Protein AF-A0A962HZ07-F1 (afdb_monomer_lite)

pLDDT: mean 70.17, std 19.63, range [40.97, 98.19]

Radius of gyration: 42.36 Å; chains: 1; bounding box: 83×50×117 Å

Secondary structure (DSSP, 8-state):
----------------------------------------EEE---TTS----EEEHHHHHHHHHTHHHHHHHHHHHHHHTT--TT------------

Foldseek 3Di:
DDDDDDDDDDDDDDDDDDDPPDDCDDPPDDDPVPVPPPQDWDFDADPVGDGPDIDTPVRVVVCVVCVVVVVVVVVVVCVVVVHDPVDPPPPPPDDDDD

Structure (mmCIF, N/CA/C/O backbone):
data_AF-A0A962HZ07-F1
#
_entry.id   AF-A0A962HZ07-F1
#
loop_
_atom_site.group_PDB
_atom_site.id
_atom_site.type_symbol
_atom_site.label_atom_id
_atom_site.label_alt_id
_atom_site.label_comp_id
_atom_site.label_asym_id
_atom_site.label_entity_id
_atom_site.label_seq_id
_atom_site.pdbx_PDB_ins_code
_atom_site.Cartn_x
_atom_site.Cartn_y
_atom_site.Cartn_z
_atom_site.occupancy
_atom_site.B_iso_or_equiv
_atom_site.auth_seq_id
_atom_site.auth_comp_id
_atom_site.auth_asym_id
_atom_site.auth_atom_id
_atom_site.pdbx_PDB_model_num
ATOM 1 N N . MET A 1 1 ? 65.338 -41.522 -84.057 1.00 45.75 1 MET A N 1
ATOM 2 C CA . MET A 1 1 ? 66.277 -40.686 -83.275 1.00 45.75 1 MET A CA 1
ATOM 3 C C . MET A 1 1 ? 66.265 -39.281 -83.868 1.00 45.75 1 MET A C 1
ATOM 5 O O . MET A 1 1 ? 66.228 -39.186 -85.087 1.00 45.75 1 MET A O 1
ATOM 9 N N . ARG A 1 2 ? 66.318 -38.250 -83.011 1.00 40.97 2 ARG A N 1
ATOM 10 C CA . ARG A 1 2 ? 66.306 -36.794 -83.286 1.00 40.97 2 ARG A CA 1
ATOM 11 C C . ARG A 1 2 ? 64.917 -36.135 -83.399 1.00 40.97 2 ARG A C 1
ATOM 13 O O . ARG A 1 2 ? 64.199 -36.285 -84.378 1.00 40.97 2 ARG A O 1
ATOM 20 N N . VAL A 1 3 ? 64.606 -35.368 -82.351 1.00 46.06 3 VAL A N 1
ATOM 21 C CA . VAL A 1 3 ? 63.615 -34.286 -82.314 1.00 46.06 3 VAL A CA 1
ATOM 22 C C . VAL A 1 3 ? 64.109 -33.133 -83.194 1.00 46.06 3 VAL A C 1
ATOM 24 O O . VAL A 1 3 ? 65.303 -32.826 -83.203 1.00 46.06 3 VAL A O 1
ATOM 27 N N . SER A 1 4 ? 63.207 -32.464 -83.903 1.00 43.34 4 SER A N 1
ATOM 28 C CA . SER A 1 4 ? 63.395 -31.082 -84.353 1.00 43.34 4 SER A CA 1
ATOM 29 C C . SER A 1 4 ? 62.034 -30.397 -84.376 1.00 43.34 4 SER A C 1
ATOM 31 O O . SER A 1 4 ? 61.094 -30.875 -85.004 1.00 43.34 4 SER A O 1
ATOM 33 N N . ALA A 1 5 ? 61.952 -29.326 -83.595 1.00 53.78 5 ALA A N 1
ATOM 34 C CA . ALA A 1 5 ? 60.784 -28.502 -83.344 1.00 53.78 5 ALA A CA 1
ATOM 35 C C . ALA A 1 5 ? 60.473 -27.564 -84.521 1.00 53.78 5 ALA A C 1
ATOM 37 O O . ALA A 1 5 ? 61.398 -27.076 -85.170 1.00 53.78 5 ALA A O 1
ATOM 38 N N . ARG A 1 6 ? 59.183 -27.270 -84.725 1.00 46.69 6 ARG A N 1
ATOM 39 C CA . ARG A 1 6 ? 58.628 -25.991 -85.211 1.00 46.69 6 ARG A CA 1
ATOM 40 C C . ARG A 1 6 ? 57.249 -25.850 -84.549 1.00 46.69 6 ARG A C 1
ATOM 42 O O . ARG A 1 6 ? 56.487 -26.808 -84.589 1.00 46.69 6 ARG A O 1
ATOM 49 N N . ASP A 1 7 ? 57.035 -24.898 -83.651 1.00 41.06 7 ASP A N 1
ATOM 50 C CA . ASP A 1 7 ? 56.865 -23.445 -83.834 1.00 41.06 7 ASP A CA 1
ATOM 51 C C . ASP A 1 7 ? 55.369 -23.077 -83.928 1.00 41.06 7 ASP A C 1
ATOM 53 O O . ASP A 1 7 ? 54.685 -23.430 -84.886 1.00 41.06 7 ASP A O 1
ATOM 57 N N . GLU A 1 8 ? 54.938 -22.382 -82.871 1.00 52.72 8 GLU A N 1
ATOM 58 C CA . GLU A 1 8 ? 53.783 -21.489 -82.701 1.00 52.72 8 GLU A CA 1
ATOM 59 C C . GLU A 1 8 ? 52.343 -22.012 -82.425 1.00 52.72 8 GLU A C 1
ATOM 61 O O . GLU A 1 8 ? 51.958 -23.124 -82.794 1.00 52.72 8 GLU A O 1
ATOM 66 N N . PRO A 1 9 ? 51.547 -21.212 -81.669 1.00 49.59 9 PRO A N 1
ATOM 67 C CA . PRO A 1 9 ? 50.542 -21.675 -80.724 1.00 49.59 9 PRO A CA 1
ATOM 68 C C . PRO A 1 9 ? 49.118 -21.301 -81.154 1.00 49.59 9 PRO A C 1
ATOM 70 O O . PRO A 1 9 ? 48.858 -20.225 -81.690 1.00 49.59 9 PRO A O 1
ATOM 73 N N . ILE A 1 10 ? 48.143 -22.140 -80.807 1.00 46.12 10 ILE A N 1
ATOM 74 C CA . ILE A 1 10 ? 46.727 -21.778 -80.938 1.00 46.12 10 ILE A CA 1
ATOM 75 C C . ILE A 1 10 ? 46.120 -21.433 -79.574 1.00 46.12 10 ILE A C 1
ATOM 77 O O . ILE A 1 10 ? 45.720 -22.286 -78.792 1.00 46.12 10 ILE A O 1
ATOM 81 N N . GLY A 1 11 ? 46.071 -20.126 -79.312 1.00 45.69 11 GLY A N 1
ATOM 82 C CA . GLY A 1 11 ? 44.942 -19.444 -78.679 1.00 45.69 11 GLY A CA 1
ATOM 83 C C . GLY A 1 11 ? 44.568 -19.808 -77.238 1.00 45.69 11 GLY A C 1
ATOM 84 O O . GLY A 1 11 ? 43.693 -20.635 -77.000 1.00 45.69 11 GLY A O 1
ATOM 85 N N . ARG A 1 12 ? 45.052 -19.012 -76.280 1.00 46.75 12 ARG A N 1
ATOM 86 C CA . ARG A 1 12 ? 44.226 -18.551 -75.150 1.00 46.75 12 ARG A CA 1
ATOM 87 C C . ARG A 1 12 ? 44.499 -17.075 -74.916 1.00 46.75 12 ARG A C 1
ATOM 89 O O . ARG A 1 12 ? 45.589 -16.697 -74.504 1.00 46.75 12 ARG A O 1
ATOM 96 N N . SER A 1 13 ? 43.502 -16.243 -75.201 1.00 42.19 13 SER A N 1
ATOM 97 C CA . SER A 1 13 ? 43.540 -14.823 -74.873 1.00 42.19 13 SER A CA 1
ATOM 98 C C . SER A 1 13 ? 43.461 -14.650 -73.355 1.00 42.19 13 SER A C 1
ATOM 100 O O . SER A 1 13 ? 42.442 -14.964 -72.737 1.00 42.19 13 SER A O 1
ATOM 102 N N . SER A 1 14 ? 44.526 -14.132 -72.759 1.00 45.66 14 SER A N 1
ATOM 103 C CA . SER A 1 14 ? 44.546 -13.666 -71.376 1.00 45.66 14 SER A CA 1
ATOM 104 C C . SER A 1 14 ? 44.068 -12.214 -71.345 1.00 45.66 14 SER A C 1
ATOM 106 O O . SER A 1 14 ? 44.811 -11.310 -71.716 1.00 45.66 14 SER A O 1
ATOM 108 N N . GLY A 1 15 ? 42.822 -11.984 -70.929 1.00 48.16 15 GLY A N 1
ATOM 109 C CA . GLY A 1 15 ? 42.358 -10.664 -70.494 1.00 48.16 15 GLY A CA 1
ATOM 110 C C . GLY A 1 15 ? 42.753 -10.405 -69.029 1.00 48.16 15 GLY A C 1
ATOM 111 O O . GLY A 1 15 ? 42.844 -11.361 -68.254 1.00 48.16 15 GLY A O 1
ATOM 112 N N . PRO A 1 16 ? 43.012 -9.150 -68.623 1.00 53.22 16 PRO A N 1
ATOM 113 C CA . PRO A 1 16 ? 43.454 -8.828 -67.269 1.00 53.22 16 PRO A CA 1
ATOM 114 C C . PRO A 1 16 ? 42.314 -8.991 -66.252 1.00 53.22 16 PRO A C 1
ATOM 116 O O . PRO A 1 16 ? 41.295 -8.308 -66.332 1.00 53.22 16 PRO A O 1
ATOM 119 N N . TRP A 1 17 ? 42.504 -9.855 -65.250 1.00 51.59 17 TRP A N 1
ATOM 120 C CA . TRP A 1 17 ? 41.657 -9.891 -64.056 1.00 51.59 17 TRP A CA 1
ATOM 121 C C . TRP A 1 17 ? 41.950 -8.651 -63.205 1.00 51.59 17 TRP A C 1
ATOM 123 O O . TRP A 1 17 ? 42.863 -8.638 -62.377 1.00 51.59 17 TRP A O 1
ATOM 133 N N . THR A 1 18 ? 41.199 -7.575 -63.422 1.00 53.22 18 THR A N 1
ATOM 134 C CA . THR A 1 18 ? 41.160 -6.447 -62.494 1.00 53.22 18 THR A CA 1
ATOM 135 C C . THR A 1 18 ? 40.622 -6.925 -61.148 1.00 53.22 18 THR A C 1
ATOM 137 O O . THR A 1 18 ? 39.529 -7.478 -61.039 1.00 53.22 18 THR A O 1
ATOM 140 N N . ARG A 1 19 ? 41.410 -6.697 -60.092 1.00 53.53 19 ARG A N 1
ATOM 141 C CA . ARG A 1 19 ? 40.970 -6.828 -58.703 1.00 53.53 19 ARG A CA 1
ATOM 142 C C . ARG A 1 19 ? 39.868 -5.806 -58.433 1.00 53.53 19 ARG A C 1
ATOM 144 O O . ARG A 1 19 ? 40.163 -4.653 -58.136 1.00 53.53 19 ARG A O 1
ATOM 151 N N . SER A 1 20 ? 38.612 -6.236 -58.441 1.00 43.06 20 SER A N 1
ATOM 152 C CA . SER A 1 20 ? 37.588 -5.577 -57.633 1.00 43.06 20 SER A CA 1
ATOM 153 C C . SER A 1 20 ? 37.744 -6.069 -56.198 1.00 43.06 20 SER A C 1
ATOM 155 O O . SER A 1 20 ? 37.106 -7.024 -55.761 1.00 43.06 20 SER A O 1
ATOM 157 N N . ALA A 1 21 ? 38.639 -5.409 -55.464 1.00 53.16 21 ALA A N 1
ATOM 158 C CA . ALA A 1 21 ? 38.505 -5.312 -54.023 1.00 53.16 21 ALA A CA 1
ATOM 159 C C . ALA A 1 21 ? 37.155 -4.635 -53.739 1.00 53.16 21 ALA A C 1
ATOM 161 O O . ALA A 1 21 ? 36.950 -3.466 -54.048 1.00 53.16 21 ALA A O 1
ATOM 162 N N . GLY A 1 22 ? 36.214 -5.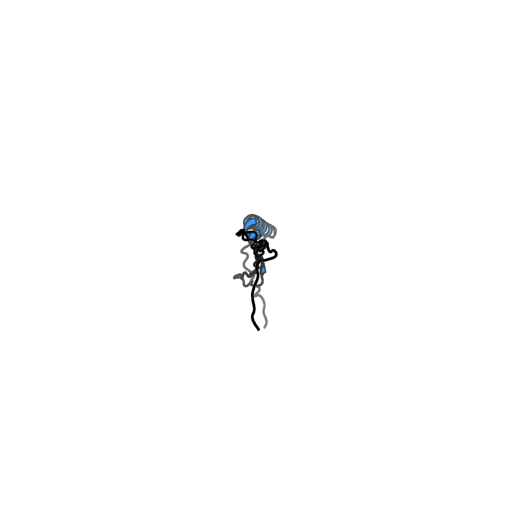406 -53.215 1.00 49.88 22 GLY A N 1
ATOM 163 C CA . GLY A 1 22 ? 34.887 -4.946 -52.839 1.00 49.88 22 GLY A CA 1
ATOM 164 C C . GLY A 1 22 ? 34.294 -6.004 -51.936 1.00 49.88 22 GLY A C 1
ATOM 165 O O . GLY A 1 22 ? 33.570 -6.881 -52.397 1.00 49.88 22 GLY A O 1
ATOM 166 N N . ALA A 1 23 ? 34.721 -5.979 -50.674 1.00 58.78 23 ALA A N 1
ATOM 167 C CA . ALA A 1 23 ? 34.314 -6.904 -49.632 1.00 58.78 23 ALA A CA 1
ATOM 168 C C . ALA A 1 23 ? 32.791 -7.081 -49.640 1.00 58.78 23 ALA A C 1
ATOM 170 O O . ALA A 1 23 ? 32.045 -6.200 -49.221 1.00 58.78 23 ALA A O 1
ATOM 171 N N . ARG A 1 24 ? 32.325 -8.236 -50.113 1.00 55.41 24 ARG A N 1
ATOM 172 C CA . ARG A 1 24 ? 30.948 -8.675 -49.917 1.00 55.41 24 ARG A CA 1
ATOM 173 C C . ARG A 1 24 ? 30.959 -9.676 -48.766 1.00 55.41 24 ARG A C 1
ATOM 175 O O . ARG A 1 24 ? 30.817 -10.876 -48.967 1.00 55.41 24 ARG A O 1
ATOM 182 N N . LEU A 1 25 ? 31.212 -9.164 -47.561 1.00 56.53 25 LEU A N 1
ATOM 183 C CA . LEU A 1 25 ? 30.909 -9.888 -46.330 1.00 56.53 25 LEU A CA 1
ATOM 184 C C . LEU A 1 25 ? 29.483 -9.532 -45.919 1.00 56.53 25 LEU A C 1
ATOM 186 O O . LEU A 1 25 ? 29.077 -8.372 -45.963 1.00 56.53 25 LEU A O 1
ATOM 190 N N . GLY A 1 26 ? 28.719 -10.591 -45.669 1.00 50.25 26 GLY A N 1
ATOM 191 C CA . GLY A 1 26 ? 27.269 -10.609 -45.646 1.00 50.25 26 GLY A CA 1
ATOM 192 C C . GLY A 1 26 ? 26.629 -9.633 -44.670 1.00 50.25 26 GLY A C 1
ATOM 193 O O . GLY A 1 26 ? 27.195 -9.248 -43.649 1.00 50.25 26 GLY A O 1
ATOM 194 N N . GLN A 1 27 ? 25.385 -9.291 -44.991 1.00 62.00 27 GLN A N 1
ATOM 195 C CA . GLN A 1 27 ? 24.453 -8.746 -44.020 1.00 62.00 27 GLN A CA 1
ATOM 196 C C . GLN A 1 27 ? 24.412 -9.684 -42.805 1.00 62.00 27 GLN A C 1
ATOM 198 O O . GLN A 1 27 ? 23.854 -10.778 -42.878 1.00 62.00 27 GLN A O 1
ATOM 203 N N . VAL A 1 28 ? 24.982 -9.257 -41.678 1.00 59.22 28 VAL A N 1
ATOM 204 C CA . VAL A 1 28 ? 24.566 -9.774 -40.374 1.00 59.22 28 VAL A CA 1
ATOM 205 C C . VAL A 1 28 ? 23.226 -9.117 -40.083 1.00 59.22 28 VAL A C 1
ATOM 207 O O . VAL A 1 28 ? 23.127 -8.018 -39.543 1.00 59.22 28 VAL A O 1
ATOM 210 N N . ALA A 1 29 ? 22.175 -9.791 -40.536 1.00 59.47 29 ALA A N 1
ATOM 211 C CA . ALA A 1 29 ? 20.836 -9.562 -40.052 1.00 59.47 29 ALA A CA 1
ATOM 212 C C . ALA A 1 29 ? 20.781 -9.938 -38.564 1.00 59.47 29 ALA A C 1
ATOM 214 O O . ALA A 1 29 ? 21.145 -11.044 -38.174 1.00 59.47 29 ALA A O 1
ATOM 215 N N . GLY A 1 30 ? 20.302 -8.992 -37.758 1.00 57.66 30 GLY A N 1
ATOM 216 C CA . GLY A 1 30 ? 19.473 -9.257 -36.589 1.00 57.66 30 GLY A CA 1
ATOM 217 C C . GLY A 1 30 ? 20.037 -10.194 -35.524 1.00 57.66 30 GLY A C 1
ATOM 218 O O . GLY A 1 30 ? 19.720 -11.379 -35.484 1.00 57.66 30 GLY A O 1
ATOM 219 N N . ARG A 1 31 ? 20.672 -9.608 -34.512 1.00 59.38 31 ARG A N 1
ATOM 220 C CA . ARG A 1 31 ? 20.242 -9.881 -33.138 1.00 59.38 31 ARG A CA 1
ATOM 221 C C . ARG A 1 31 ? 20.519 -8.652 -32.290 1.00 59.38 31 ARG A C 1
ATOM 223 O O . ARG A 1 31 ? 21.504 -8.582 -31.566 1.00 59.38 31 ARG A O 1
ATOM 230 N N . HIS A 1 32 ? 19.616 -7.675 -32.361 1.00 58.44 32 HIS A N 1
ATOM 231 C CA . HIS A 1 32 ? 19.340 -6.923 -31.147 1.00 58.44 32 HIS A CA 1
ATOM 232 C C . HIS A 1 32 ? 18.934 -7.987 -30.124 1.00 58.44 32 HIS A C 1
ATOM 234 O O . HIS A 1 32 ? 17.864 -8.592 -30.219 1.00 58.44 32 HIS A O 1
ATOM 240 N N . SER A 1 33 ? 19.835 -8.314 -29.204 1.00 55.81 33 SER A N 1
ATOM 241 C CA . SER A 1 33 ? 19.472 -9.043 -27.999 1.00 55.81 33 SER A CA 1
ATOM 242 C C . SER A 1 33 ? 18.562 -8.111 -27.206 1.00 55.81 33 SER A C 1
ATOM 244 O O . SER A 1 33 ? 18.988 -7.442 -26.274 1.00 55.81 33 SER A O 1
ATOM 246 N N . GLY A 1 34 ? 17.307 -8.000 -27.644 1.00 58.94 34 GLY A N 1
ATOM 247 C CA . GLY A 1 34 ? 16.222 -7.455 -26.861 1.00 58.94 34 GLY A CA 1
ATOM 248 C C . GLY A 1 34 ? 16.005 -8.455 -25.749 1.00 58.94 34 GLY A C 1
ATOM 249 O O . GLY A 1 34 ? 15.209 -9.379 -25.891 1.00 58.94 34 GLY A O 1
ATOM 250 N N . HIS A 1 35 ? 16.791 -8.334 -24.681 1.00 57.62 35 HIS A N 1
ATOM 251 C CA . HIS A 1 35 ? 16.459 -9.004 -23.444 1.00 57.62 35 HIS A CA 1
ATOM 252 C C . HIS A 1 35 ? 15.045 -8.514 -23.093 1.00 57.62 35 HIS A C 1
ATOM 254 O O . HIS A 1 35 ? 14.856 -7.299 -22.970 1.00 57.62 35 HIS A O 1
ATOM 260 N N . PRO A 1 36 ? 14.036 -9.397 -22.990 1.00 58.88 36 PRO A N 1
ATOM 261 C CA . PRO A 1 36 ? 12.693 -8.971 -22.603 1.00 58.88 36 PRO A CA 1
ATOM 262 C C . PRO A 1 36 ? 12.800 -8.225 -21.265 1.00 58.88 36 PRO A C 1
ATOM 264 O O . PRO A 1 36 ? 13.630 -8.634 -20.449 1.00 58.88 36 PRO A O 1
ATOM 267 N N . PRO A 1 37 ? 12.050 -7.136 -21.006 1.00 59.78 37 PRO A N 1
ATOM 268 C CA . PRO A 1 37 ? 12.141 -6.448 -19.724 1.00 59.78 37 PRO A CA 1
ATOM 269 C C . PRO A 1 37 ? 11.879 -7.488 -18.640 1.00 59.78 37 PRO A C 1
ATOM 271 O O . PRO A 1 37 ? 10.815 -8.104 -18.582 1.00 59.78 37 PRO A O 1
ATOM 274 N N . HIS A 1 38 ? 12.913 -7.786 -17.863 1.00 58.47 38 HIS A N 1
ATOM 275 C CA . HIS A 1 38 ? 12.866 -8.825 -16.856 1.00 58.47 38 HIS A CA 1
ATOM 276 C C . HIS A 1 38 ? 11.829 -8.391 -15.827 1.00 58.47 38 HIS A C 1
ATOM 278 O O . HIS A 1 38 ? 12.070 -7.499 -15.015 1.00 58.47 38 HIS A O 1
ATOM 284 N N . ARG A 1 39 ? 10.649 -9.009 -15.874 1.00 64.44 39 ARG A N 1
ATOM 285 C CA . ARG A 1 39 ? 9.609 -8.832 -14.867 1.00 64.44 39 ARG A CA 1
ATOM 286 C C . ARG A 1 39 ? 10.034 -9.597 -13.622 1.00 64.44 39 ARG A C 1
ATOM 288 O O . ARG A 1 39 ? 9.591 -10.711 -13.369 1.00 64.44 39 ARG A O 1
ATOM 295 N N . GLN A 1 40 ? 10.981 -9.016 -12.899 1.00 70.38 40 GLN A N 1
ATOM 296 C CA . GLN A 1 40 ? 11.534 -9.599 -11.688 1.00 70.38 40 GLN A CA 1
ATOM 297 C C . GLN A 1 40 ? 10.436 -9.636 -10.620 1.00 70.38 40 GLN A C 1
ATOM 299 O O . GLN A 1 40 ? 9.805 -8.616 -10.320 1.00 70.38 40 GLN A O 1
ATOM 304 N N . LEU A 1 41 ? 10.200 -10.822 -10.066 1.00 69.19 41 LEU A N 1
ATOM 305 C CA . LEU A 1 41 ? 9.365 -11.017 -8.8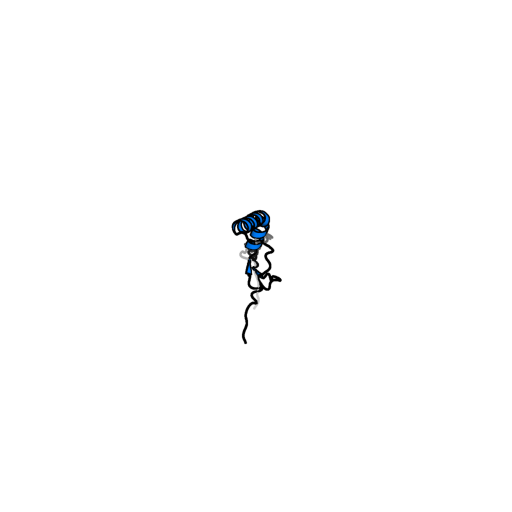88 1.00 69.19 41 LEU A CA 1
ATOM 306 C C . LEU A 1 41 ? 10.247 -10.817 -7.652 1.00 69.19 41 LEU A C 1
ATOM 308 O O . LEU A 1 41 ? 11.362 -11.333 -7.585 1.00 69.19 41 LEU A O 1
ATOM 312 N N . ARG A 1 42 ? 9.772 -10.036 -6.685 1.00 76.81 42 ARG A N 1
ATOM 313 C CA . ARG A 1 42 ? 10.464 -9.767 -5.424 1.00 76.81 42 ARG A CA 1
ATOM 314 C C . ARG A 1 42 ? 9.642 -10.340 -4.275 1.00 76.81 42 ARG A C 1
ATOM 316 O O . ARG A 1 42 ? 8.437 -10.110 -4.200 1.00 76.81 42 ARG A O 1
ATOM 323 N N . ARG A 1 43 ? 10.312 -11.069 -3.384 1.00 81.75 43 ARG A N 1
ATOM 324 C CA . ARG A 1 43 ? 9.773 -11.450 -2.077 1.00 81.75 43 ARG A CA 1
ATOM 325 C C . ARG A 1 43 ? 10.073 -10.316 -1.100 1.00 81.75 43 ARG A C 1
ATOM 327 O O . ARG A 1 43 ? 11.213 -9.857 -1.048 1.00 81.75 43 ARG A O 1
ATOM 334 N N . ILE A 1 44 ? 9.056 -9.858 -0.380 1.00 83.12 44 ILE A N 1
ATOM 335 C CA . ILE A 1 44 ? 9.183 -8.872 0.697 1.00 83.12 44 ILE A CA 1
ATOM 336 C C . ILE A 1 44 ? 8.790 -9.596 1.981 1.00 83.12 44 ILE A C 1
ATOM 338 O O . ILE A 1 44 ? 7.772 -10.285 1.998 1.00 83.12 44 ILE A O 1
ATOM 342 N N . VAL A 1 45 ? 9.631 -9.482 3.005 1.00 84.19 45 VAL A N 1
ATOM 343 C CA . VAL A 1 45 ? 9.372 -10.017 4.343 1.00 84.19 45 VAL A CA 1
ATOM 344 C C . VAL A 1 45 ? 9.051 -8.833 5.238 1.00 84.19 45 VAL A C 1
ATOM 346 O O . VAL A 1 45 ? 9.830 -7.878 5.281 1.00 84.19 45 VAL A O 1
ATOM 349 N N . PHE A 1 46 ? 7.902 -8.888 5.896 1.00 83.00 46 PHE A N 1
ATOM 350 C CA . PHE A 1 46 ? 7.458 -7.887 6.853 1.00 83.00 46 PHE A CA 1
ATOM 351 C C . PHE A 1 46 ? 7.858 -8.311 8.270 1.00 83.00 46 PHE A C 1
ATOM 353 O O . PHE A 1 46 ? 8.039 -9.493 8.566 1.00 83.00 46 PHE A O 1
ATOM 360 N N . ASP A 1 47 ? 8.043 -7.328 9.139 1.00 82.06 47 ASP A N 1
ATOM 361 C CA . ASP A 1 47 ? 8.424 -7.500 10.541 1.00 82.06 47 ASP A CA 1
ATOM 362 C C . ASP A 1 47 ? 7.277 -8.018 11.423 1.00 82.06 47 ASP A C 1
ATOM 364 O O . ASP A 1 47 ? 7.529 -8.569 12.491 1.00 82.06 47 ASP A O 1
ATOM 368 N N . ASP A 1 48 ? 6.036 -7.930 10.945 1.00 81.19 48 ASP A N 1
ATOM 369 C CA . ASP A 1 48 ? 4.839 -8.507 11.570 1.00 81.19 48 ASP A CA 1
ATOM 370 C C . ASP A 1 48 ? 4.689 -10.030 11.349 1.00 81.19 48 ASP A C 1
ATOM 372 O O . ASP A 1 48 ? 3.675 -10.624 11.717 1.00 81.19 48 ASP A O 1
ATOM 376 N N . GLY A 1 49 ? 5.704 -10.670 10.758 1.00 76.62 49 GLY A N 1
ATOM 377 C CA . GLY A 1 49 ? 5.746 -12.109 10.502 1.00 76.62 49 GLY A CA 1
ATOM 378 C C . GLY A 1 49 ? 5.180 -12.533 9.145 1.00 76.62 49 GLY A C 1
ATOM 379 O O . GLY A 1 49 ? 5.239 -13.719 8.819 1.00 76.62 49 GLY A O 1
ATOM 380 N N . HIS A 1 50 ? 4.678 -11.608 8.317 1.00 83.06 50 HIS A N 1
ATOM 381 C CA . HIS A 1 50 ? 4.226 -11.947 6.968 1.00 83.06 50 HIS A CA 1
ATOM 382 C C . HIS A 1 50 ? 5.408 -12.101 5.998 1.00 83.06 50 HIS A C 1
ATOM 384 O O . HIS A 1 50 ? 6.093 -11.140 5.644 1.00 83.06 50 HIS A O 1
A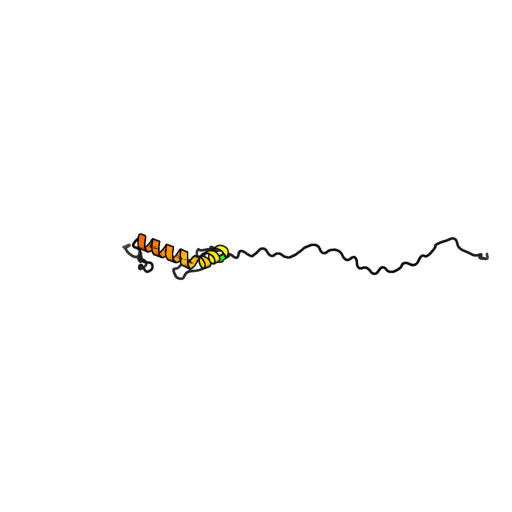TOM 390 N N . ASP A 1 51 ? 5.617 -13.317 5.491 1.00 80.00 51 ASP A N 1
ATOM 391 C CA . ASP A 1 51 ? 6.699 -13.643 4.551 1.00 80.00 51 ASP A CA 1
ATOM 392 C C . ASP A 1 51 ? 6.211 -14.308 3.246 1.00 80.00 51 ASP A C 1
ATOM 394 O O . ASP A 1 51 ? 7.018 -14.753 2.421 1.00 80.00 51 ASP A O 1
ATOM 398 N N . THR A 1 52 ? 4.895 -14.377 3.035 1.00 74.88 52 THR A N 1
ATOM 399 C CA . THR A 1 52 ? 4.254 -15.191 1.985 1.00 74.88 52 THR A CA 1
ATOM 400 C C . THR A 1 52 ? 4.029 -14.457 0.658 1.00 74.88 52 THR A C 1
ATOM 402 O O . THR A 1 52 ? 3.680 -15.076 -0.348 1.00 74.88 52 THR A O 1
ATOM 405 N N . GLY A 1 53 ? 4.242 -13.139 0.615 1.00 79.19 53 GLY A N 1
ATOM 406 C CA . GLY A 1 53 ? 3.925 -12.309 -0.548 1.00 79.19 53 GLY A CA 1
ATOM 407 C C . GLY A 1 53 ? 4.959 -12.382 -1.679 1.00 79.19 53 GLY A C 1
ATOM 408 O O . GLY A 1 53 ? 6.139 -12.076 -1.488 1.00 79.19 53 GLY A O 1
ATOM 409 N N . ILE A 1 54 ? 4.502 -12.708 -2.895 1.00 82.94 54 ILE A N 1
ATOM 410 C CA . ILE A 1 54 ? 5.265 -12.517 -4.139 1.00 82.94 54 ILE A CA 1
ATOM 411 C C . ILE A 1 54 ? 4.756 -11.259 -4.838 1.00 82.94 54 ILE A C 1
ATOM 413 O O . ILE A 1 54 ? 3.600 -11.191 -5.257 1.00 82.94 54 ILE A O 1
ATOM 417 N N . TYR A 1 55 ? 5.638 -10.282 -5.033 1.00 84.94 55 TYR A N 1
ATOM 418 C CA . TYR A 1 55 ? 5.291 -9.006 -5.649 1.00 84.94 55 TYR A CA 1
ATOM 419 C C . TYR A 1 55 ? 5.983 -8.845 -6.997 1.00 84.94 55 TYR A C 1
ATOM 421 O O . TYR A 1 55 ? 7.195 -9.005 -7.126 1.00 84.94 55 TYR A O 1
ATOM 429 N N . SER A 1 56 ? 5.213 -8.497 -8.026 1.00 88.81 56 SER A N 1
ATOM 430 C CA . SER A 1 56 ? 5.784 -8.112 -9.319 1.00 88.81 56 SER A CA 1
ATOM 431 C C . SER A 1 56 ? 6.219 -6.650 -9.324 1.00 88.81 56 SER A C 1
ATOM 433 O O . SER A 1 56 ? 5.618 -5.823 -8.633 1.00 88.81 56 SER A O 1
ATOM 435 N N . TRP A 1 57 ? 7.208 -6.313 -10.156 1.00 87.50 57 TRP A N 1
ATOM 436 C CA . TRP A 1 57 ? 7.630 -4.922 -10.331 1.00 87.50 57 TRP A CA 1
ATOM 437 C C . TRP A 1 57 ? 6.472 -3.992 -10.714 1.00 87.50 57 TRP A C 1
ATOM 439 O O . TRP A 1 57 ? 6.317 -2.945 -10.096 1.00 87.50 57 TRP A O 1
ATOM 449 N N . ASP A 1 58 ? 5.601 -4.394 -11.644 1.00 90.56 58 ASP A N 1
ATOM 450 C CA . ASP A 1 58 ? 4.443 -3.577 -12.039 1.00 90.56 58 ASP A CA 1
ATOM 451 C C . ASP A 1 58 ? 3.503 -3.298 -10.863 1.00 90.56 58 ASP A C 1
ATOM 453 O O . ASP A 1 58 ? 2.946 -2.209 -10.748 1.00 90.56 58 ASP A O 1
ATOM 457 N N . THR A 1 59 ? 3.332 -4.278 -9.969 1.00 90.44 59 THR A N 1
ATOM 458 C CA . THR A 1 59 ? 2.511 -4.111 -8.764 1.00 90.44 59 THR A CA 1
ATOM 459 C C . THR A 1 59 ? 3.140 -3.098 -7.819 1.00 90.44 59 THR A C 1
ATOM 461 O O . THR A 1 59 ? 2.457 -2.165 -7.410 1.00 90.44 59 THR A O 1
ATOM 464 N N . LEU A 1 60 ? 4.431 -3.242 -7.514 1.00 91.12 60 LEU A N 1
ATOM 465 C CA . LEU A 1 60 ? 5.144 -2.321 -6.626 1.00 91.12 60 LEU A CA 1
ATOM 466 C C . LEU A 1 60 ? 5.193 -0.905 -7.205 1.00 91.12 60 LEU A C 1
ATOM 468 O O . LEU A 1 60 ? 4.919 0.061 -6.499 1.00 91.12 60 LEU A O 1
ATOM 472 N N . TYR A 1 61 ? 5.464 -0.783 -8.503 1.00 92.81 61 TYR A N 1
ATOM 473 C CA . TYR A 1 61 ? 5.473 0.495 -9.202 1.00 92.81 61 TYR A CA 1
ATOM 474 C C . TYR A 1 61 ? 4.094 1.163 -9.175 1.00 92.81 61 TYR A C 1
ATOM 476 O O . TYR A 1 61 ? 3.987 2.341 -8.837 1.00 92.81 61 TYR A O 1
ATOM 484 N N . ARG A 1 62 ? 3.022 0.413 -9.463 1.00 94.56 62 ARG A N 1
ATOM 485 C CA . ARG A 1 62 ? 1.648 0.924 -9.383 1.00 94.56 62 ARG A CA 1
ATOM 486 C C . ARG A 1 62 ? 1.299 1.384 -7.968 1.00 94.56 62 ARG A C 1
ATOM 488 O O . ARG A 1 62 ? 0.788 2.486 -7.813 1.00 94.56 62 ARG A O 1
ATOM 495 N N . LEU A 1 63 ? 1.604 0.570 -6.955 1.00 94.81 63 LEU A N 1
ATOM 496 C CA . LEU A 1 63 ? 1.367 0.914 -5.550 1.00 94.81 63 LEU A CA 1
ATOM 497 C C . LEU A 1 63 ? 2.132 2.175 -5.139 1.00 94.81 63 LEU A C 1
ATOM 499 O O . LEU A 1 63 ? 1.561 3.023 -4.465 1.00 94.81 63 LEU A O 1
ATOM 503 N N . GLY A 1 64 ? 3.380 2.335 -5.591 1.00 95.25 64 GLY A N 1
ATOM 504 C CA . GLY A 1 64 ? 4.172 3.540 -5.343 1.00 95.25 64 GLY A CA 1
ATOM 505 C C . GLY A 1 64 ? 3.591 4.785 -6.016 1.00 95.25 64 GLY A C 1
ATOM 506 O O . GLY A 1 64 ? 3.464 5.823 -5.375 1.00 95.25 64 GLY A O 1
ATOM 507 N N . ARG A 1 65 ? 3.183 4.688 -7.289 1.00 97.94 65 ARG A N 1
ATOM 508 C CA . ARG A 1 65 ? 2.577 5.823 -8.008 1.00 97.94 65 ARG A CA 1
ATOM 509 C C . ARG A 1 65 ? 1.223 6.247 -7.448 1.00 97.94 65 ARG A C 1
ATOM 511 O O . ARG A 1 65 ? 0.903 7.427 -7.459 1.00 97.94 65 ARG A O 1
ATOM 518 N N . GLU A 1 66 ? 0.412 5.283 -7.030 1.00 98.19 66 GLU A N 1
ATOM 519 C CA . GLU A 1 66 ? -0.957 5.511 -6.554 1.00 98.19 66 GLU A CA 1
ATOM 520 C C . GLU A 1 66 ? -1.023 5.629 -5.025 1.00 98.19 66 GLU A C 1
ATOM 522 O O . GLU A 1 66 ? -2.116 5.664 -4.462 1.00 98.19 66 GLU A O 1
ATOM 527 N N . GLN A 1 67 ? 0.131 5.688 -4.351 1.00 97.19 67 GLN A N 1
ATOM 528 C CA . GLN A 1 67 ? 0.248 5.641 -2.896 1.00 97.19 67 GLN A CA 1
ATOM 529 C C . GLN A 1 67 ? -0.656 6.666 -2.215 1.00 97.19 67 GLN A C 1
ATOM 531 O O . GLN A 1 67 ? -1.424 6.292 -1.337 1.00 97.19 67 GLN A O 1
ATOM 536 N N . SER A 1 68 ? -0.623 7.928 -2.643 1.00 97.62 68 SER A N 1
ATOM 537 C CA . SER A 1 68 ? -1.362 8.995 -1.961 1.00 97.62 68 SER A CA 1
ATOM 538 C C . SER A 1 68 ? -2.877 8.809 -2.056 1.00 97.62 68 SER A C 1
ATOM 540 O O . SER A 1 68 ? -3.570 8.951 -1.052 1.00 97.62 68 SER A O 1
ATOM 542 N N . GLN A 1 69 ? -3.382 8.426 -3.234 1.00 97.88 69 GLN A N 1
ATOM 543 C CA . GLN A 1 69 ? -4.808 8.150 -3.427 1.00 97.88 69 GLN A CA 1
ATOM 544 C C . GLN A 1 69 ? -5.235 6.924 -2.621 1.00 97.88 69 GLN A C 1
ATOM 546 O O . GLN A 1 69 ? -6.148 7.000 -1.808 1.00 97.88 69 GLN A O 1
ATOM 551 N N . ARG A 1 70 ? -4.518 5.807 -2.782 1.00 96.88 70 ARG A N 1
ATOM 552 C CA . ARG A 1 70 ? -4.828 4.549 -2.089 1.00 96.88 70 ARG A CA 1
ATOM 553 C C . ARG A 1 70 ? -4.754 4.695 -0.575 1.00 96.88 70 ARG A C 1
ATOM 555 O O . ARG A 1 70 ? -5.518 4.055 0.139 1.00 96.88 70 ARG A O 1
ATOM 562 N N . TRP A 1 71 ? -3.840 5.528 -0.088 1.00 96.38 71 TRP A N 1
ATOM 563 C CA . TRP A 1 71 ? -3.719 5.826 1.330 1.00 96.38 71 TRP A CA 1
ATOM 564 C C . TRP A 1 71 ? -4.911 6.631 1.847 1.00 96.38 71 TRP A C 1
ATOM 566 O O . TRP A 1 71 ? -5.458 6.301 2.897 1.00 96.38 71 TRP A O 1
ATOM 576 N N . ALA A 1 72 ? -5.355 7.648 1.105 1.00 96.88 72 ALA A N 1
ATOM 577 C CA . ALA A 1 72 ? -6.553 8.405 1.454 1.00 96.88 72 ALA A CA 1
ATOM 578 C C . ALA A 1 72 ? -7.801 7.505 1.486 1.00 96.88 72 ALA A C 1
ATOM 580 O O . ALA A 1 72 ? -8.551 7.550 2.464 1.00 96.88 72 ALA A O 1
ATOM 581 N N . ASP A 1 73 ? -7.960 6.644 0.477 1.00 97.38 73 ASP A N 1
ATOM 582 C CA . ASP A 1 73 ? -9.062 5.680 0.380 1.00 97.38 73 ASP A CA 1
ATOM 583 C C . ASP A 1 73 ? -9.041 4.690 1.555 1.00 97.38 73 ASP A C 1
ATOM 585 O O . ASP A 1 73 ? -10.064 4.446 2.191 1.00 97.38 73 ASP A O 1
ATOM 589 N N . TYR A 1 74 ? -7.860 4.164 1.901 1.00 95.88 74 TYR A N 1
ATOM 590 C CA . TYR A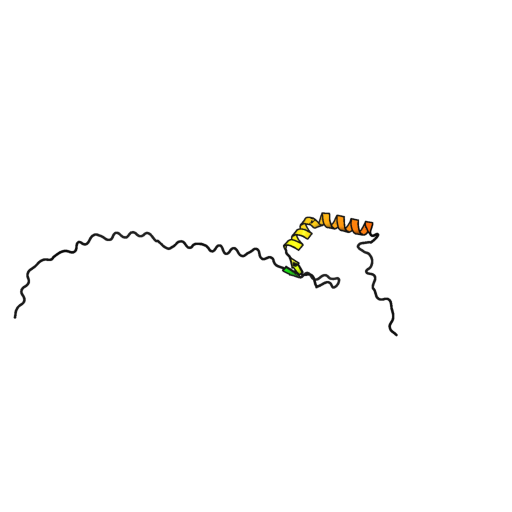 1 74 ? -7.676 3.279 3.053 1.00 95.88 74 TYR A CA 1
ATOM 591 C C . TYR A 1 74 ? -8.102 3.945 4.367 1.00 95.88 74 TYR A C 1
ATOM 593 O O . TYR A 1 74 ? -8.862 3.370 5.145 1.00 95.88 74 TYR A O 1
ATOM 601 N N . LEU A 1 75 ? -7.657 5.182 4.610 1.00 95.75 75 LEU A N 1
ATOM 602 C CA . LEU A 1 75 ? -8.031 5.920 5.816 1.00 95.75 75 LEU A CA 1
ATOM 603 C C . LEU A 1 75 ? -9.526 6.247 5.854 1.00 95.75 75 LEU A C 1
ATOM 605 O O . LEU A 1 75 ? -10.114 6.283 6.933 1.00 95.75 75 LEU A O 1
ATOM 609 N N . GLN A 1 76 ? -10.144 6.506 4.702 1.00 96.56 76 GLN A N 1
ATOM 610 C CA . GLN A 1 76 ? -11.587 6.689 4.620 1.00 96.56 76 GLN A CA 1
ATOM 611 C C . GLN A 1 76 ? -12.331 5.402 4.982 1.00 96.56 76 GLN A C 1
ATOM 613 O O . GLN A 1 76 ? -13.203 5.450 5.846 1.00 96.56 76 GLN A O 1
ATOM 618 N N . ALA A 1 77 ? -11.933 4.264 4.411 1.00 96.12 77 ALA A N 1
ATOM 619 C CA . ALA A 1 77 ? -12.529 2.968 4.718 1.00 96.12 77 ALA A CA 1
ATOM 620 C C . ALA A 1 77 ? -12.408 2.614 6.211 1.00 96.12 77 ALA A C 1
ATOM 622 O O . ALA A 1 77 ? -13.364 2.126 6.810 1.00 96.12 77 ALA A O 1
ATOM 623 N N . LEU A 1 78 ? -11.268 2.921 6.844 1.00 95.31 78 LEU A N 1
ATOM 624 C CA . LEU A 1 78 ? -11.105 2.755 8.292 1.00 95.31 78 LEU A CA 1
ATOM 625 C C . LEU A 1 78 ? -12.090 3.614 9.091 1.00 95.31 78 LEU A C 1
ATOM 627 O O . LEU A 1 78 ? -12.723 3.107 10.015 1.00 95.31 78 LEU A O 1
ATOM 631 N N . ARG A 1 79 ? -12.249 4.894 8.725 1.00 93.69 79 ARG A N 1
ATOM 632 C CA . ARG A 1 79 ? -13.200 5.797 9.394 1.00 93.69 79 ARG A CA 1
ATOM 633 C C . ARG A 1 79 ? -14.637 5.305 9.259 1.00 93.69 79 ARG A C 1
ATOM 635 O O . ARG A 1 79 ? -15.365 5.311 10.244 1.00 93.69 79 ARG A O 1
ATOM 642 N N . GLU A 1 80 ? -15.030 4.874 8.065 1.00 95.62 80 GLU A N 1
ATOM 643 C CA . GLU A 1 80 ? -16.368 4.332 7.796 1.00 95.62 80 GLU A CA 1
ATOM 644 C C . GLU A 1 80 ? -16.626 3.037 8.576 1.00 95.62 80 GLU A C 1
ATOM 646 O O . GLU A 1 80 ? -17.728 2.826 9.075 1.00 95.62 80 GLU A O 1
ATOM 651 N N . ALA A 1 81 ? -15.596 2.208 8.754 1.00 94.62 81 ALA A N 1
ATOM 652 C CA . ALA A 1 81 ? -15.662 1.000 9.568 1.00 94.62 81 ALA A CA 1
ATOM 653 C C . ALA A 1 81 ? -15.543 1.259 11.085 1.00 94.62 81 ALA A C 1
ATOM 655 O O . ALA A 1 81 ? -15.602 0.307 11.862 1.00 94.62 81 ALA A O 1
ATOM 656 N N . GLY A 1 82 ? -15.332 2.508 11.520 1.00 93.00 82 GLY A N 1
ATOM 657 C CA . GLY A 1 82 ? -15.084 2.849 12.926 1.00 93.00 82 GLY A CA 1
ATOM 658 C C . GLY A 1 82 ? -13.789 2.251 13.495 1.00 93.00 82 GLY A C 1
ATOM 659 O O . GLY A 1 82 ? -13.658 2.117 14.709 1.00 93.00 82 GLY A O 1
ATOM 660 N N . GLN A 1 83 ? -12.843 1.867 12.634 1.00 91.88 83 GLN A N 1
ATOM 661 C CA . GLN A 1 83 ? -11.571 1.254 13.012 1.00 91.88 83 GLN A CA 1
ATOM 662 C C . GLN A 1 83 ? -10.438 2.286 13.038 1.00 91.88 83 GLN A C 1
ATOM 664 O O . GLN A 1 83 ? -10.497 3.335 12.394 1.00 91.88 83 GLN A O 1
ATOM 669 N N . SER A 1 84 ? -9.373 1.969 13.773 1.00 88.50 84 SER A N 1
ATOM 670 C CA . SER A 1 84 ? -8.136 2.752 13.792 1.00 88.50 84 SER A CA 1
ATOM 671 C C . SER A 1 84 ? -7.010 1.960 13.144 1.00 88.50 84 SER A C 1
ATOM 673 O O . SER A 1 84 ? -6.927 0.747 13.318 1.00 88.50 84 SER A O 1
ATOM 675 N N . ARG A 1 85 ? -6.114 2.654 12.436 1.00 88.50 85 ARG A N 1
ATOM 676 C CA . ARG A 1 85 ? -4.909 2.042 11.857 1.00 88.50 85 ARG A CA 1
ATOM 677 C C . ARG A 1 85 ? -4.030 1.418 12.940 1.00 88.50 85 ARG A C 1
ATOM 679 O O . ARG A 1 85 ? -3.489 0.341 12.740 1.00 88.50 85 ARG A O 1
ATOM 686 N N . ASP A 1 86 ? -3.906 2.116 14.063 1.00 83.38 86 ASP A N 1
ATOM 687 C CA . ASP A 1 86 ? -3.037 1.733 15.176 1.00 83.38 86 ASP A CA 1
ATOM 688 C C . ASP A 1 86 ? -3.832 0.988 16.256 1.00 83.38 86 ASP A C 1
ATOM 690 O O . ASP A 1 86 ? -3.472 1.029 17.433 1.00 83.38 86 ASP A O 1
ATOM 694 N N . ALA A 1 87 ? -4.959 0.361 15.885 1.00 74.31 87 ALA A N 1
ATOM 695 C CA . ALA A 1 87 ? -5.683 -0.487 16.816 1.00 74.31 87 ALA A CA 1
ATOM 696 C C . ALA A 1 87 ? -4.696 -1.534 17.352 1.00 74.31 87 ALA A C 1
ATOM 698 O O . ALA A 1 87 ? -4.002 -2.165 16.547 1.00 74.31 87 ALA A O 1
ATOM 699 N N . PRO A 1 88 ? -4.578 -1.688 18.684 1.00 68.25 88 PRO A N 1
ATOM 700 C C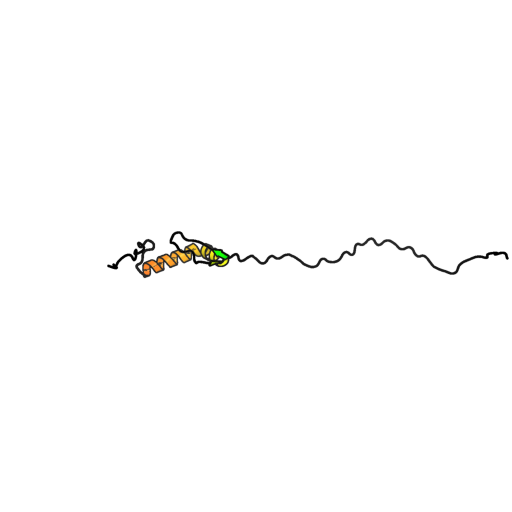A . PRO A 1 88 ? -3.707 -2.705 19.240 1.00 68.25 88 PRO A CA 1
ATOM 701 C C . PRO A 1 88 ? -4.123 -4.023 18.603 1.00 68.25 88 PRO A C 1
ATOM 703 O O . PRO A 1 88 ? -5.312 -4.356 18.622 1.00 68.25 88 PRO A O 1
ATOM 706 N N . ILE A 1 89 ? -3.165 -4.727 17.990 1.00 63.09 89 ILE A N 1
ATOM 707 C CA . ILE A 1 89 ? -3.387 -6.104 17.566 1.00 63.09 89 ILE A CA 1
ATOM 708 C C . ILE A 1 89 ? -4.005 -6.793 18.775 1.00 63.09 89 ILE A C 1
ATOM 710 O O . ILE A 1 89 ? -3.399 -6.814 19.846 1.00 63.09 89 ILE A O 1
ATOM 714 N N . ALA A 1 90 ? -5.267 -7.209 18.668 1.00 59.28 90 ALA A N 1
ATOM 715 C CA . ALA A 1 90 ? -5.899 -7.944 19.741 1.00 59.28 90 ALA A CA 1
ATOM 716 C C . ALA A 1 90 ? -5.071 -9.219 19.848 1.00 59.28 90 ALA A C 1
ATOM 718 O O . ALA A 1 90 ? -5.190 -10.101 19.000 1.00 59.28 90 ALA A O 1
ATOM 719 N N . SER A 1 91 ? -4.141 -9.251 20.803 1.00 52.06 91 SER A N 1
ATOM 720 C CA . SER A 1 91 ? -3.372 -10.431 21.141 1.00 52.06 91 SER A CA 1
ATOM 721 C C . SER A 1 91 ? -4.418 -11.460 21.520 1.00 52.06 91 SER A C 1
ATOM 723 O O . SER A 1 91 ? -4.994 -11.395 22.604 1.00 52.06 91 SER A O 1
ATOM 725 N N . SER A 1 92 ? -4.746 -12.331 20.570 1.00 48.41 92 SER A N 1
ATOM 726 C CA . SER A 1 92 ? -5.669 -13.445 20.716 1.00 48.41 92 SER A CA 1
ATOM 727 C C . SER A 1 92 ? -5.002 -14.518 21.572 1.00 48.41 92 SER A C 1
ATOM 729 O O . SER A 1 92 ? -4.803 -15.645 21.134 1.00 48.41 92 SER A O 1
ATOM 731 N N . ASP A 1 93 ? -4.599 -14.121 22.773 1.00 52.50 93 ASP A N 1
ATOM 732 C CA . ASP A 1 93 ? -4.184 -14.976 23.863 1.00 52.50 93 ASP A CA 1
ATOM 733 C C . ASP A 1 93 ? -5.189 -14.729 24.988 1.00 52.50 93 ASP A C 1
ATOM 735 O O . ASP A 1 93 ? -5.038 -13.894 25.877 1.00 52.50 93 ASP A O 1
ATOM 739 N N . THR A 1 94 ? -6.350 -15.347 24.833 1.00 48.91 94 THR A N 1
ATOM 740 C CA . THR A 1 94 ? -7.358 -15.445 25.882 1.00 48.91 94 THR A CA 1
ATOM 741 C C . THR A 1 94 ? -7.916 -16.851 25.797 1.00 48.91 94 THR A C 1
ATOM 743 O O . THR A 1 94 ? -8.706 -17.149 24.905 1.00 48.91 94 THR A O 1
ATOM 746 N N . GLY A 1 95 ? -7.491 -17.697 26.735 1.00 44.56 95 GLY A N 1
ATOM 747 C CA . GLY A 1 95 ? -8.186 -18.935 27.070 1.00 44.56 95 GLY A CA 1
ATOM 748 C C . GLY A 1 95 ? -7.324 -20.194 27.037 1.00 44.56 95 GLY A C 1
ATOM 749 O O . GLY A 1 95 ? -7.290 -20.891 26.032 1.00 44.56 95 GLY A O 1
ATOM 750 N N . GLU A 1 96 ? -6.718 -20.503 28.187 1.00 51.34 96 GLU A N 1
ATOM 751 C CA . GLU A 1 96 ? -7.078 -21.707 28.951 1.00 51.34 96 GLU A CA 1
ATOM 752 C C . GLU A 1 96 ? -7.040 -23.051 28.197 1.00 51.34 96 GLU A C 1
ATOM 754 O O . GLU A 1 96 ? -8.006 -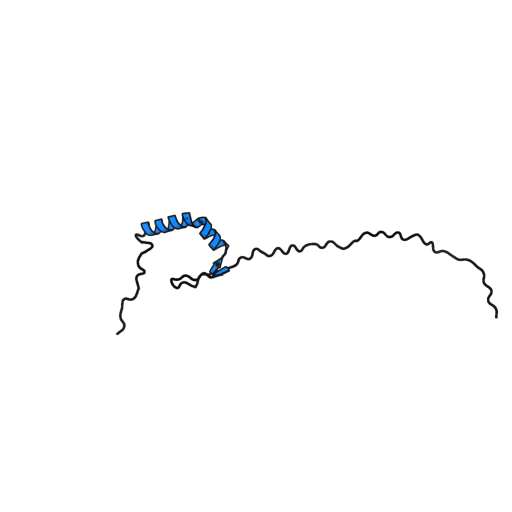23.431 27.537 1.00 51.34 96 GLU A O 1
ATOM 759 N N . GLN A 1 97 ? -5.990 -23.846 28.427 1.00 42.31 97 GLN A N 1
ATOM 760 C CA . GLN A 1 97 ? -6.171 -25.288 28.615 1.00 42.31 97 GLN A CA 1
ATOM 761 C C . GLN A 1 97 ? -5.434 -25.745 29.879 1.00 42.31 97 GLN A C 1
ATOM 763 O O . GLN A 1 97 ? -4.284 -25.371 30.106 1.00 42.31 97 GLN A O 1
ATOM 768 N N . ALA A 1 98 ? -6.209 -26.475 30.682 1.00 44.47 98 ALA A N 1
ATOM 769 C CA . ALA A 1 98 ? -6.009 -26.952 32.048 1.00 44.47 98 ALA A CA 1
ATOM 770 C C . ALA A 1 98 ? -4.756 -27.803 32.303 1.00 44.47 98 ALA A C 1
ATOM 772 O O . ALA A 1 98 ? -4.269 -28.463 31.356 1.00 44.47 98 ALA A O 1
#

Sequence (98 aa):
MRVSARDEPIGRSSGPWTRSAGARLGQVAGRHSGHPPHRQLRRIVFDDGHDTGIYSWDTLYRLGREQSQRWADYLQALREAGQSRDAPIASSDTGEQA